Protein AF-A0A1A8H7V1-F1 (afdb_monomer_lite)

Sequence (73 aa):
MSVASVGRFLYFAYGSNLLKERLQLKNPSATFVSTGRLKDYKLRFGFWGENVQSCWHGGSATVEFSPGAEVWG

pLDDT: mean 90.41, std 12.84, range [41.34, 98.69]

Structure (mmCIF, N/CA/C/O backbone):
data_AF-A0A1A8H7V1-F1
#
_entry.id   AF-A0A1A8H7V1-F1
#
loop_
_atom_site.group_PDB
_atom_site.id
_atom_site.type_symbol
_atom_site.label_atom_id
_atom_site.label_alt_id
_atom_site.label_comp_id
_atom_site.label_asym_id
_atom_site.label_entity_id
_atom_site.label_seq_id
_atom_site.pdbx_PDB_ins_code
_atom_site.Cartn_x
_atom_site.Cartn_y
_atom_site.Cartn_z
_atom_site.occupancy
_atom_site.B_iso_or_equiv
_atom_site.auth_seq_id
_atom_site.auth_comp_id
_atom_site.auth_asym_id
_atom_site.auth_atom_id
_atom_site.pdbx_PDB_model_num
ATOM 1 N N . MET A 1 1 ? -18.361 -15.970 6.428 1.00 41.34 1 MET A N 1
ATOM 2 C CA . MET A 1 1 ? -19.459 -15.227 5.774 1.00 41.34 1 MET A CA 1
ATOM 3 C C . MET A 1 1 ? -19.387 -13.780 6.234 1.00 41.34 1 MET A C 1
ATOM 5 O O . MET A 1 1 ? -19.617 -13.527 7.407 1.00 41.34 1 MET A O 1
ATOM 9 N N . SER A 1 2 ? -18.963 -12.857 5.367 1.00 56.50 2 SER A N 1
ATOM 10 C CA . SER A 1 2 ? -18.910 -11.429 5.704 1.00 56.50 2 SER A CA 1
ATOM 11 C C . SER A 1 2 ? -20.309 -10.845 5.541 1.00 56.50 2 SER A C 1
ATOM 13 O O . SER A 1 2 ? -20.800 -10.71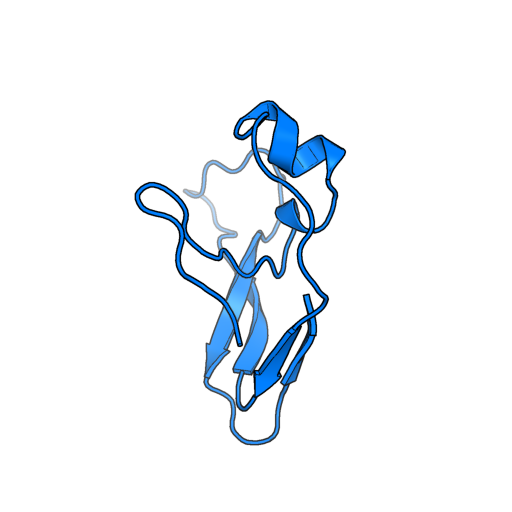6 4.421 1.00 56.50 2 SER A O 1
ATOM 15 N N . VAL A 1 3 ? -20.977 -10.552 6.655 1.00 55.94 3 VAL A N 1
ATOM 16 C CA . VAL A 1 3 ? -22.182 -9.723 6.638 1.00 55.94 3 VAL A CA 1
ATOM 17 C C . VAL A 1 3 ? -21.718 -8.310 6.312 1.00 55.94 3 VAL A C 1
ATOM 19 O O . VAL A 1 3 ? -21.064 -7.667 7.133 1.00 55.94 3 VAL A O 1
ATOM 22 N N . ALA A 1 4 ? -22.025 -7.828 5.109 1.00 58.88 4 ALA A N 1
ATOM 23 C CA . ALA A 1 4 ? -21.866 -6.419 4.787 1.00 58.88 4 ALA A CA 1
ATOM 24 C C . ALA A 1 4 ? -22.829 -5.626 5.683 1.00 58.88 4 ALA A C 1
ATOM 26 O O . ALA A 1 4 ? -24.030 -5.559 5.431 1.00 58.88 4 ALA A O 1
ATOM 27 N N . SER A 1 5 ? -22.317 -5.082 6.786 1.00 67.38 5 SER A N 1
ATOM 28 C CA . SER A 1 5 ? -23.076 -4.156 7.620 1.00 67.38 5 SER A CA 1
ATOM 29 C C . SER A 1 5 ? -23.345 -2.894 6.807 1.00 67.38 5 SER A C 1
ATOM 31 O O . SER A 1 5 ? -22.400 -2.314 6.264 1.00 67.38 5 SER A O 1
ATOM 33 N N .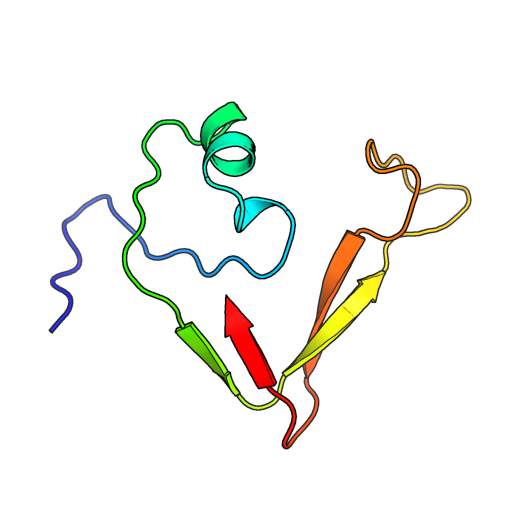 VAL A 1 6 ? -24.607 -2.471 6.737 1.00 79.44 6 VAL A N 1
ATOM 34 C CA . VAL A 1 6 ? -25.026 -1.225 6.079 1.00 79.44 6 VAL A CA 1
ATOM 35 C C . VAL A 1 6 ? -24.100 -0.085 6.519 1.00 79.44 6 VAL A C 1
ATOM 37 O O . VAL A 1 6 ? -23.951 0.174 7.712 1.00 79.44 6 VAL A O 1
ATOM 40 N N . GLY A 1 7 ? -23.421 0.548 5.559 1.00 87.06 7 GLY A N 1
ATOM 41 C CA . GLY A 1 7 ? -22.478 1.643 5.814 1.00 87.06 7 GLY A CA 1
ATOM 42 C C . GLY A 1 7 ? -21.006 1.251 6.010 1.00 87.06 7 GLY A C 1
ATOM 43 O O . GLY A 1 7 ? -20.202 2.124 6.329 1.00 87.06 7 GLY A O 1
ATOM 44 N N . ARG A 1 8 ? -20.613 -0.017 5.810 1.00 92.38 8 ARG A N 1
ATOM 45 C CA . ARG A 1 8 ? -19.194 -0.429 5.772 1.00 92.38 8 ARG A CA 1
ATOM 46 C C . ARG A 1 8 ? -18.834 -1.100 4.450 1.00 92.38 8 ARG A C 1
ATOM 48 O O . ARG A 1 8 ? -19.666 -1.750 3.825 1.00 92.38 8 ARG A O 1
ATOM 55 N N . PHE A 1 9 ? -17.569 -0.978 4.062 1.00 95.56 9 PHE A N 1
ATOM 56 C CA . PHE A 1 9 ? -16.985 -1.643 2.900 1.00 95.56 9 PHE A CA 1
ATOM 57 C C . PHE A 1 9 ? -15.616 -2.228 3.258 1.00 95.56 9 PHE A C 1
ATOM 59 O O . PHE A 1 9 ? -15.025 -1.869 4.278 1.00 95.56 9 PHE A O 1
ATOM 66 N N . LEU A 1 10 ? -15.125 -3.142 2.421 1.00 96.31 10 LEU A N 1
ATOM 67 C CA . LEU A 1 10 ? -13.783 -3.702 2.545 1.00 96.31 10 LEU A CA 1
ATOM 68 C C . LEU A 1 10 ? -12.829 -2.955 1.614 1.00 96.31 10 LEU A C 1
ATOM 70 O O . LEU A 1 10 ? -13.137 -2.736 0.444 1.00 96.31 10 LEU A O 1
ATOM 74 N N . TYR A 1 11 ? -11.666 -2.592 2.142 1.00 97.62 11 TYR A N 1
ATOM 75 C CA . TYR A 1 11 ? -10.584 -1.943 1.412 1.00 97.62 11 TYR A CA 1
ATOM 76 C C . TYR A 1 11 ? -9.336 -2.823 1.496 1.00 97.62 11 TYR A C 1
ATOM 78 O O . TYR A 1 11 ? -8.889 -3.154 2.593 1.00 97.62 11 TYR A O 1
ATOM 86 N N . PHE A 1 12 ? -8.787 -3.204 0.343 1.00 98.25 12 PHE A N 1
ATOM 87 C CA . PHE A 1 12 ? -7.546 -3.970 0.249 1.00 98.25 12 PHE A CA 1
ATOM 88 C C . PHE A 1 12 ? -6.368 -3.009 0.067 1.00 98.25 12 PHE A C 1
ATOM 90 O O . PHE A 1 12 ? -6.258 -2.338 -0.961 1.00 98.25 12 PHE A O 1
ATOM 97 N N . ALA A 1 13 ? -5.504 -2.913 1.076 1.00 98.31 13 ALA A N 1
ATOM 98 C CA . ALA A 1 13 ? -4.285 -2.118 1.007 1.00 98.31 13 ALA A CA 1
ATOM 99 C C . ALA A 1 13 ? -3.140 -2.950 0.412 1.00 98.31 13 ALA A C 1
ATOM 101 O O . ALA A 1 13 ? -3.052 -4.138 0.662 1.00 98.31 13 ALA A O 1
ATOM 102 N N . TYR A 1 14 ? -2.240 -2.323 -0.344 1.00 97.88 14 TYR A N 1
ATOM 103 C CA . TYR A 1 14 ? -1.050 -2.975 -0.924 1.00 97.88 14 TYR A CA 1
ATOM 104 C C . TYR A 1 14 ? 0.168 -2.029 -0.964 1.00 97.88 14 TYR A C 1
ATOM 106 O O . TYR A 1 14 ? 1.108 -2.209 -1.733 1.00 97.88 14 TYR A O 1
ATOM 114 N N . GLY A 1 15 ? 0.131 -0.965 -0.159 1.00 96.88 15 GLY A N 1
ATOM 115 C CA . GLY A 1 15 ? 1.138 0.098 -0.119 1.00 96.88 15 GLY A CA 1
ATOM 116 C C . GLY A 1 15 ? 1.216 0.731 1.267 1.00 96.88 15 GLY A C 1
ATOM 117 O O . GLY A 1 15 ? 1.012 0.055 2.268 1.00 96.88 15 GLY A O 1
ATOM 118 N N . SER A 1 16 ? 1.441 2.046 1.360 1.00 96.75 16 SER A N 1
ATOM 119 C CA . SER A 1 16 ? 1.626 2.731 2.655 1.00 96.75 16 SER A CA 1
ATOM 120 C C . SER A 1 16 ? 0.471 2.549 3.651 1.00 96.75 16 SER A C 1
ATOM 122 O O . SER A 1 16 ? 0.677 2.655 4.855 1.00 96.75 16 SER A O 1
ATOM 124 N N . ASN A 1 17 ? -0.743 2.282 3.159 1.00 97.88 17 ASN A N 1
ATOM 125 C CA . ASN A 1 17 ? -1.927 2.040 3.990 1.00 97.88 17 ASN A CA 1
ATOM 126 C C . ASN A 1 17 ? -1.932 0.664 4.685 1.00 97.88 17 ASN A C 1
ATOM 128 O O . ASN A 1 17 ? -2.839 0.409 5.469 1.00 97.88 17 ASN A O 1
ATOM 132 N N . LEU A 1 18 ? -0.940 -0.198 4.429 1.00 98.12 18 LEU A N 1
ATOM 133 C CA . LEU A 1 18 ? -0.703 -1.414 5.217 1.00 98.12 18 LEU A CA 1
ATOM 134 C C . LEU A 1 18 ? -0.319 -1.083 6.665 1.00 98.12 18 LEU A C 1
ATOM 136 O O . LEU A 1 18 ? -0.641 -1.832 7.583 1.00 98.12 18 LEU A O 1
ATOM 140 N N . LEU A 1 19 ? 0.339 0.061 6.880 1.00 97.88 19 LEU A N 1
ATOM 141 C CA . LEU A 1 19 ? 0.623 0.562 8.217 1.00 97.88 19 LEU A CA 1
ATOM 142 C C . LEU A 1 19 ? -0.630 1.242 8.781 1.00 97.88 19 LEU A C 1
ATOM 144 O O . LEU A 1 19 ? -1.090 2.261 8.253 1.00 97.88 19 LEU A O 1
ATOM 148 N N . LYS A 1 20 ? -1.161 0.695 9.877 1.00 96.81 20 LYS A N 1
ATOM 149 C CA . LYS A 1 20 ? -2.383 1.179 10.533 1.00 96.81 20 LYS A CA 1
ATOM 150 C C . LYS A 1 20 ? -2.299 2.668 10.862 1.00 96.81 20 LYS A C 1
ATOM 152 O O . LYS A 1 20 ? -3.213 3.420 10.534 1.00 96.81 20 LYS A O 1
ATOM 157 N N . GLU A 1 21 ? -1.196 3.095 11.462 1.00 98.00 21 GLU A N 1
ATOM 158 C CA . GLU A 1 21 ? -0.962 4.470 11.899 1.00 98.00 21 GLU A CA 1
ATOM 159 C C . GLU A 1 21 ? -1.015 5.428 10.705 1.00 98.00 21 GLU A C 1
ATOM 161 O O . GLU A 1 21 ? -1.646 6.480 10.782 1.00 98.00 21 GLU A O 1
ATOM 166 N N . ARG A 1 22 ? -0.432 5.036 9.562 1.00 97.19 22 ARG A N 1
ATOM 167 C CA . ARG A 1 22 ? -0.477 5.824 8.323 1.00 97.19 22 ARG A CA 1
ATOM 168 C C . ARG A 1 22 ? -1.896 5.927 7.774 1.00 97.19 22 ARG A C 1
ATOM 170 O O . ARG A 1 22 ? -2.320 7.029 7.426 1.00 97.19 22 ARG A O 1
ATOM 177 N N . LEU A 1 23 ? -2.618 4.809 7.690 1.00 97.56 23 LEU A N 1
ATOM 178 C CA . LEU A 1 23 ? -3.994 4.779 7.190 1.00 97.56 23 LEU A CA 1
ATOM 179 C C . LEU A 1 23 ? -4.917 5.656 8.052 1.00 97.56 23 LEU A C 1
ATOM 181 O O . LEU A 1 23 ? -5.719 6.432 7.520 1.00 97.56 23 LEU A O 1
ATOM 185 N N . GLN A 1 24 ? -4.769 5.569 9.375 1.00 98.25 24 GLN A N 1
ATOM 186 C CA . GLN A 1 24 ? -5.620 6.258 10.342 1.00 98.25 24 GLN A CA 1
ATOM 187 C C . GLN A 1 24 ? -5.371 7.771 10.438 1.00 98.25 24 GLN A C 1
ATOM 189 O O . GLN A 1 24 ? -6.257 8.473 10.917 1.00 98.25 24 GLN A O 1
ATOM 194 N N . LEU A 1 25 ? -4.271 8.309 9.882 1.00 97.62 25 LEU A N 1
ATOM 195 C CA . LEU A 1 25 ? -4.076 9.767 9.749 1.00 97.62 25 LEU A CA 1
ATOM 196 C C . LEU A 1 25 ? -5.227 10.458 8.999 1.00 97.62 25 LEU A C 1
ATOM 198 O O . LEU A 1 25 ? -5.524 11.624 9.257 1.00 97.62 25 LEU A O 1
ATOM 202 N N . LYS A 1 26 ? -5.840 9.763 8.033 1.00 97.44 26 LYS A N 1
ATOM 203 C CA . LYS A 1 26 ? -6.978 10.268 7.244 1.00 97.44 26 LYS A CA 1
ATOM 204 C C . LYS A 1 26 ? -8.229 9.398 7.351 1.00 97.44 26 LYS A C 1
ATOM 206 O O . LYS A 1 26 ? -9.307 9.870 7.012 1.00 97.44 26 LYS A O 1
ATOM 211 N N . ASN A 1 27 ? -8.104 8.167 7.846 1.00 97.62 27 ASN A N 1
ATOM 212 C CA . ASN A 1 27 ? -9.200 7.205 7.965 1.00 97.62 27 ASN A CA 1
ATOM 213 C C . ASN A 1 27 ? -9.268 6.648 9.401 1.00 97.62 27 ASN A C 1
ATOM 215 O O . ASN A 1 27 ? -8.995 5.465 9.611 1.00 97.62 27 ASN A O 1
ATOM 219 N N . PRO A 1 28 ? -9.586 7.474 10.415 1.00 97.50 28 PRO A N 1
ATOM 220 C CA . PRO A 1 28 ? -9.467 7.087 11.826 1.00 97.50 28 PRO A CA 1
ATOM 221 C C . PRO A 1 28 ? -10.389 5.927 12.234 1.00 97.50 28 PRO A C 1
ATOM 223 O O . PRO A 1 28 ? -10.085 5.205 13.178 1.00 97.50 28 PRO A O 1
ATOM 226 N N . SER A 1 29 ? -11.492 5.709 11.511 1.00 96.62 29 SER A N 1
ATOM 227 C CA . SER A 1 29 ? -12.429 4.603 11.742 1.00 96.62 29 SER A CA 1
ATOM 228 C C . SER A 1 29 ? -12.010 3.277 11.096 1.00 96.62 29 SER A C 1
ATOM 230 O O . SER A 1 29 ? -12.703 2.276 11.279 1.00 96.62 29 SER A O 1
ATOM 232 N N . ALA A 1 30 ? -10.910 3.242 10.335 1.00 97.31 30 ALA A N 1
ATOM 233 C CA . ALA A 1 30 ? -10.452 2.023 9.680 1.00 97.31 30 ALA A CA 1
ATOM 234 C C . ALA A 1 30 ? -10.023 0.971 10.714 1.00 97.31 30 ALA A C 1
ATOM 236 O O . ALA A 1 30 ? -9.211 1.245 11.603 1.00 97.31 30 ALA A O 1
ATOM 237 N N . THR A 1 31 ? -10.540 -0.248 10.566 1.00 96.62 31 THR A N 1
ATOM 238 C CA . THR A 1 31 ? -10.216 -1.401 11.413 1.00 96.62 31 THR A CA 1
ATOM 239 C C . THR A 1 31 ? -9.609 -2.517 10.576 1.00 96.62 31 THR A C 1
ATOM 241 O O . THR A 1 31 ? -10.085 -2.787 9.473 1.00 96.62 31 THR A O 1
ATOM 244 N N . PHE A 1 32 ? -8.596 -3.199 11.111 1.00 96.94 32 PHE A N 1
ATOM 245 C CA . PHE A 1 32 ? -8.056 -4.407 10.489 1.00 96.94 32 PHE A CA 1
ATOM 246 C C . PHE A 1 32 ? -9.134 -5.498 10.417 1.00 96.94 32 PHE A C 1
ATOM 248 O O . PHE A 1 32 ? -9.882 -5.687 11.376 1.00 96.94 32 PHE A O 1
ATOM 255 N N . VAL A 1 33 ? -9.207 -6.202 9.284 1.00 96.88 33 VAL A N 1
ATOM 256 C CA . VAL A 1 33 ? -10.159 -7.303 9.059 1.00 96.88 33 VAL A CA 1
ATOM 257 C C . VAL A 1 33 ? -9.403 -8.617 8.896 1.00 96.88 33 VAL A C 1
ATOM 259 O O . VAL A 1 33 ? -9.572 -9.531 9.697 1.00 96.88 33 VAL A O 1
ATOM 262 N N . SER A 1 34 ? -8.559 -8.7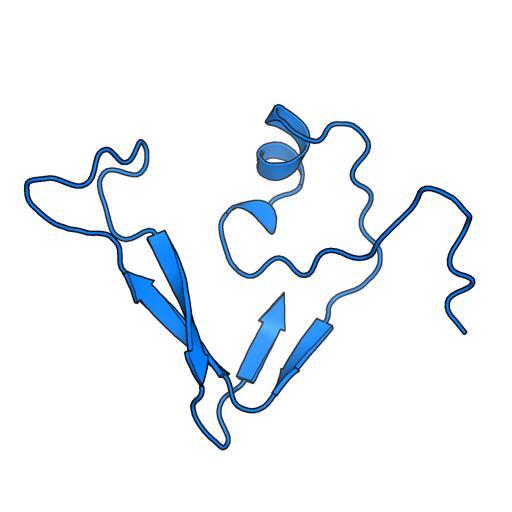10 7.870 1.00 97.81 34 SER A N 1
ATOM 263 C CA . SER A 1 34 ? -7.762 -9.897 7.564 1.00 97.81 34 SER A CA 1
ATOM 264 C C . SER A 1 34 ? -6.689 -9.562 6.536 1.00 97.81 34 SER A C 1
ATOM 266 O O . SER A 1 34 ? -6.889 -8.656 5.729 1.00 97.81 34 SER A O 1
ATOM 268 N N . THR A 1 35 ? -5.623 -10.359 6.493 1.00 98.19 35 THR A N 1
ATOM 269 C CA . THR A 1 35 ? -4.692 -10.374 5.359 1.00 98.19 35 THR A CA 1
ATOM 270 C C . THR A 1 35 ? -5.361 -11.029 4.148 1.00 98.19 35 THR A C 1
ATOM 272 O O . THR A 1 35 ? -6.030 -12.057 4.281 1.00 98.19 35 THR A O 1
ATOM 275 N N . GLY A 1 36 ? -5.197 -10.435 2.970 1.00 97.81 36 GLY A N 1
ATOM 276 C CA . GLY A 1 36 ? -5.736 -10.909 1.703 1.00 97.81 36 GLY A CA 1
ATOM 277 C C . GLY A 1 36 ? -4.644 -11.208 0.680 1.00 97.81 36 GLY A C 1
ATOM 278 O O . GLY A 1 36 ? -3.545 -10.657 0.725 1.00 97.81 36 GLY A O 1
ATOM 279 N N . ARG A 1 37 ? -4.978 -12.071 -0.283 1.00 98.12 37 ARG A N 1
ATOM 280 C CA . ARG A 1 37 ? -4.150 -12.322 -1.462 1.00 98.12 37 ARG A CA 1
ATOM 281 C C . ARG A 1 37 ? -4.907 -11.939 -2.725 1.00 98.12 37 ARG A C 1
ATOM 283 O O . ARG A 1 37 ? -5.946 -12.530 -3.023 1.00 98.12 37 ARG A O 1
ATOM 290 N N . LEU A 1 38 ? -4.331 -11.025 -3.495 1.00 98.38 38 LEU A N 1
ATOM 291 C CA . LEU A 1 38 ? -4.774 -10.676 -4.836 1.00 98.38 38 LEU A CA 1
ATOM 292 C C . LEU A 1 38 ? -3.972 -11.496 -5.858 1.00 98.38 38 LEU A C 1
ATOM 294 O O . LEU A 1 38 ? -2.765 -11.305 -6.005 1.00 98.38 38 LEU A O 1
ATOM 298 N N . LYS A 1 39 ? -4.642 -12.442 -6.523 1.00 98.56 39 LYS A N 1
ATOM 299 C CA . LYS A 1 39 ? -4.045 -13.304 -7.557 1.00 98.56 39 LYS A CA 1
ATOM 300 C C . LYS A 1 39 ? -3.974 -12.594 -8.900 1.00 98.56 39 LYS A C 1
ATOM 302 O O . LYS A 1 39 ? -4.869 -11.820 -9.209 1.00 98.56 39 LYS A O 1
ATOM 307 N N . ASP A 1 40 ? -2.970 -12.945 -9.696 1.00 98.50 40 ASP A N 1
ATOM 308 C CA . ASP A 1 40 ? -2.754 -12.478 -11.069 1.00 98.50 40 ASP A CA 1
ATOM 309 C C . ASP A 1 40 ? -2.455 -10.975 -11.171 1.00 98.50 40 ASP A C 1
ATOM 311 O O . ASP A 1 40 ? -2.710 -10.336 -12.192 1.00 98.50 40 ASP A O 1
ATOM 315 N N . TYR A 1 41 ? -1.867 -10.410 -10.113 1.00 98.56 41 TYR A N 1
ATOM 316 C CA . TYR A 1 41 ? -1.363 -9.038 -10.079 1.00 98.56 41 TYR A CA 1
ATOM 317 C C . TYR A 1 41 ? 0.062 -8.998 -9.544 1.00 98.56 41 TYR A C 1
ATOM 319 O O . TYR A 1 41 ? 0.452 -9.798 -8.695 1.00 98.56 41 TYR A O 1
ATOM 327 N N . LYS A 1 42 ? 0.835 -8.021 -10.017 1.00 98.44 42 LYS A N 1
ATOM 328 C CA . LYS A 1 42 ? 2.201 -7.752 -9.572 1.00 98.44 42 LYS A CA 1
ATOM 329 C C . LYS A 1 42 ? 2.285 -6.366 -8.952 1.00 98.44 42 LYS A C 1
ATOM 331 O O . LYS A 1 42 ? 1.850 -5.385 -9.557 1.00 98.44 42 LYS A O 1
ATOM 336 N N . LEU A 1 43 ? 2.888 -6.288 -7.767 1.00 97.88 43 LEU A N 1
ATOM 337 C CA . LEU A 1 43 ? 3.229 -5.014 -7.147 1.00 97.88 43 LEU A CA 1
ATOM 338 C C . LEU A 1 43 ? 4.283 -4.309 -8.003 1.00 97.88 43 LEU A C 1
ATOM 340 O O . LEU A 1 43 ? 5.323 -4.879 -8.346 1.00 97.88 43 LEU A O 1
ATOM 344 N N . ARG A 1 44 ? 4.020 -3.048 -8.313 1.00 96.56 44 ARG A N 1
ATOM 345 C CA . ARG A 1 44 ? 4.975 -2.134 -8.921 1.00 96.56 44 ARG A CA 1
ATOM 346 C C . ARG A 1 44 ? 5.023 -0.851 -8.124 1.00 96.56 44 ARG A C 1
ATOM 348 O O . ARG A 1 44 ? 4.117 -0.520 -7.366 1.00 96.56 44 ARG A O 1
ATOM 355 N N . PHE A 1 45 ? 6.077 -0.101 -8.360 1.00 93.62 45 PHE A N 1
ATOM 356 C CA . PHE A 1 45 ? 6.093 1.308 -8.035 1.00 93.62 45 PHE A CA 1
ATOM 357 C C . PHE A 1 45 ? 5.867 2.047 -9.355 1.00 93.62 45 PHE A C 1
ATOM 359 O O . PHE A 1 45 ? 6.273 1.554 -10.408 1.00 93.62 45 PHE A O 1
ATOM 366 N N . GLY A 1 46 ? 5.205 3.195 -9.305 1.00 87.19 46 GLY A N 1
ATOM 367 C CA . GLY A 1 46 ? 4.963 4.094 -10.432 1.00 87.19 46 GLY A CA 1
ATOM 368 C C . GLY A 1 46 ? 4.919 5.540 -9.950 1.00 87.19 46 GLY A C 1
ATOM 369 O O . GLY A 1 46 ? 5.317 5.832 -8.823 1.00 87.19 46 GLY A O 1
ATOM 370 N N . PHE A 1 47 ? 4.377 6.443 -10.768 1.00 77.94 47 PHE A N 1
ATOM 371 C CA . PHE A 1 47 ? 4.138 7.839 -10.373 1.00 77.94 47 PHE A CA 1
ATOM 372 C C . PHE A 1 47 ?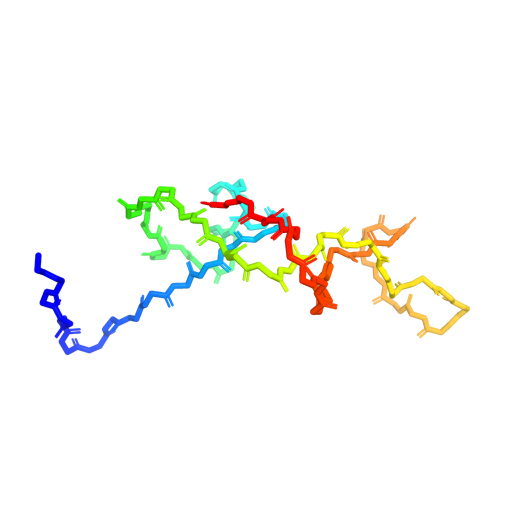 5.412 8.577 -9.920 1.00 77.94 47 PHE A C 1
ATOM 374 O O . PHE A 1 47 ? 5.416 9.287 -8.918 1.00 77.94 47 PHE A O 1
ATOM 381 N N . TRP A 1 48 ? 6.504 8.402 -10.663 1.00 69.75 48 TRP A N 1
ATOM 382 C CA . TRP A 1 48 ? 7.709 9.225 -10.565 1.00 69.75 48 TRP A CA 1
ATOM 383 C C . TRP A 1 48 ? 7.894 9.973 -11.893 1.00 69.75 48 TRP A C 1
ATOM 385 O O . TRP A 1 48 ? 7.679 9.401 -12.960 1.00 69.75 48 TRP A O 1
ATOM 395 N N . GLY A 1 49 ? 8.249 11.256 -11.847 1.00 67.12 49 GLY A N 1
ATOM 396 C CA . GLY A 1 49 ? 8.447 12.095 -13.033 1.00 67.12 49 GLY A CA 1
ATOM 397 C C . GLY A 1 49 ? 8.432 13.583 -12.686 1.00 67.12 49 GLY A C 1
ATOM 398 O O . GLY A 1 49 ? 8.003 13.949 -11.593 1.00 67.12 49 GLY A O 1
ATOM 399 N N . GLU A 1 50 ? 8.872 14.434 -13.617 1.00 66.50 50 GLU A N 1
ATOM 400 C CA . GLU A 1 50 ? 9.072 15.880 -13.388 1.00 66.50 50 GLU A CA 1
ATOM 401 C C . GLU A 1 50 ? 7.803 16.621 -12.926 1.00 66.50 50 GLU A C 1
ATOM 403 O O . GLU A 1 50 ? 7.895 17.614 -12.214 1.00 66.50 50 GLU A O 1
ATOM 408 N N . ASN A 1 51 ? 6.617 16.098 -13.257 1.00 72.19 51 ASN A N 1
ATOM 409 C CA . ASN A 1 51 ? 5.327 16.726 -12.948 1.00 72.19 51 ASN A CA 1
ATOM 410 C C . ASN A 1 51 ? 4.498 15.980 -11.889 1.00 72.19 51 ASN A C 1
ATOM 412 O O . ASN A 1 51 ? 3.325 16.300 -11.693 1.00 72.19 51 ASN A O 1
ATOM 416 N N . VAL A 1 52 ? 5.061 14.976 -11.206 1.00 72.75 52 VAL A N 1
ATOM 417 C CA . VAL A 1 52 ? 4.331 14.261 -10.150 1.00 72.75 52 VAL A CA 1
ATOM 418 C C . VAL A 1 52 ? 4.617 14.902 -8.797 1.00 72.75 52 VAL A C 1
ATOM 420 O O . VAL A 1 52 ? 5.668 14.682 -8.197 1.00 72.75 52 VAL A O 1
ATOM 423 N N . GLN A 1 53 ? 3.654 15.665 -8.276 1.00 69.62 53 GLN A N 1
ATOM 424 C CA . GLN A 1 53 ? 3.701 16.128 -6.890 1.00 69.62 53 GLN A CA 1
ATOM 425 C C . GLN A 1 53 ? 3.358 14.972 -5.948 1.00 69.62 53 GLN A C 1
ATOM 427 O O . GLN A 1 53 ? 2.202 14.583 -5.795 1.00 69.62 53 GLN A O 1
ATOM 432 N N . SER A 1 54 ? 4.384 14.413 -5.313 1.00 78.12 54 SER A N 1
ATOM 433 C CA . SER A 1 54 ? 4.260 13.334 -4.338 1.00 78.12 54 SER A CA 1
ATOM 434 C C . SER A 1 54 ? 5.017 13.697 -3.069 1.00 78.12 54 SER A C 1
ATOM 436 O O . SER A 1 54 ? 6.189 14.059 -3.121 1.00 78.12 54 SER A O 1
ATOM 438 N N . CYS A 1 55 ? 4.375 13.532 -1.910 1.00 82.69 55 CYS A N 1
ATOM 439 C CA . CYS A 1 55 ? 5.035 13.692 -0.610 1.00 82.69 55 CYS A CA 1
ATOM 440 C C . CYS A 1 55 ? 6.036 12.568 -0.296 1.00 82.69 55 CYS A C 1
ATOM 442 O O . CYS A 1 55 ? 6.748 12.640 0.704 1.00 82.69 55 CYS A O 1
ATOM 444 N N . TRP A 1 56 ? 6.092 11.532 -1.138 1.00 87.19 56 TRP A N 1
ATOM 445 C CA . TRP A 1 56 ? 6.981 10.387 -0.972 1.00 87.19 56 TRP A CA 1
ATOM 446 C C . TRP A 1 56 ? 8.364 10.594 -1.591 1.00 87.19 56 TRP A C 1
ATOM 448 O O . TRP A 1 56 ? 9.250 9.795 -1.310 1.00 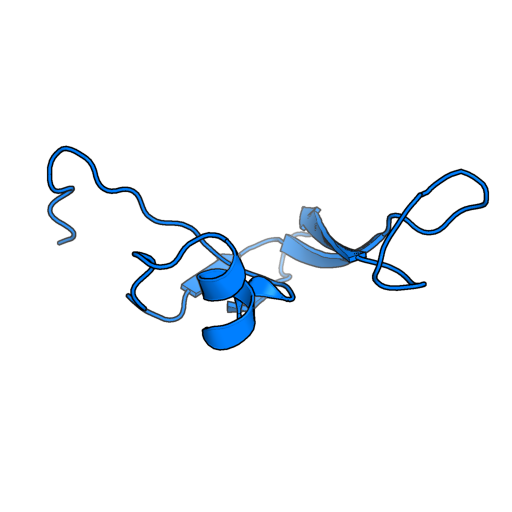87.19 56 TRP A O 1
ATOM 458 N N . HIS A 1 57 ? 8.553 11.633 -2.418 1.00 85.06 57 HIS A N 1
ATOM 459 C CA . HIS A 1 57 ? 9.821 11.919 -3.110 1.00 85.06 57 HIS A CA 1
ATOM 460 C C . HIS A 1 57 ? 10.403 10.689 -3.843 1.00 85.06 57 HIS A C 1
ATOM 462 O O . HIS A 1 57 ? 11.611 10.475 -3.888 1.00 85.06 57 HIS A O 1
ATOM 468 N N . GLY A 1 58 ? 9.517 9.858 -4.396 1.00 86.81 58 GLY A N 1
ATOM 469 C CA . GLY A 1 58 ? 9.832 8.580 -5.022 1.00 86.81 58 GLY A CA 1
ATOM 470 C C . GLY A 1 58 ? 8.571 7.891 -5.544 1.00 86.81 58 GLY A C 1
ATOM 471 O O . GLY A 1 58 ? 7.462 8.430 -5.443 1.00 86.81 58 GLY A O 1
ATOM 472 N N . GLY A 1 59 ? 8.743 6.697 -6.112 1.00 89.88 59 GLY A N 1
ATOM 473 C CA . GLY A 1 59 ? 7.645 5.936 -6.701 1.00 89.88 59 GLY A CA 1
ATOM 474 C C . GLY A 1 59 ? 6.592 5.501 -5.682 1.00 89.88 59 GLY A C 1
ATOM 475 O O . GLY A 1 59 ? 6.923 4.961 -4.631 1.00 89.88 59 GLY A O 1
ATOM 476 N N . SER A 1 60 ? 5.314 5.694 -6.009 1.00 92.31 60 SER A N 1
ATOM 477 C CA . SER A 1 60 ? 4.180 5.205 -5.213 1.00 92.31 60 SER A CA 1
ATOM 478 C C . SER A 1 60 ? 3.727 3.824 -5.680 1.00 92.31 60 SER A C 1
ATOM 480 O O . SER A 1 60 ? 3.814 3.502 -6.864 1.00 92.31 60 SER A O 1
ATOM 482 N N . ALA A 1 61 ? 3.233 3.004 -4.750 1.00 95.50 61 ALA A N 1
ATOM 483 C CA . ALA A 1 61 ? 2.780 1.647 -5.045 1.00 95.50 61 ALA A CA 1
ATOM 484 C C . ALA A 1 61 ? 1.582 1.631 -6.013 1.00 95.50 61 ALA A C 1
ATOM 486 O O . ALA A 1 61 ? 0.636 2.405 -5.872 1.00 95.50 61 ALA A O 1
ATOM 487 N N . THR A 1 62 ? 1.609 0.702 -6.962 1.00 95.38 62 THR A N 1
ATOM 488 C CA . THR A 1 62 ? 0.514 0.370 -7.877 1.00 95.38 62 THR A CA 1
ATOM 489 C C . THR A 1 62 ? 0.510 -1.135 -8.142 1.00 95.38 62 THR A C 1
ATOM 491 O O . THR A 1 62 ? 1.491 -1.824 -7.859 1.00 95.38 62 THR A O 1
ATOM 494 N N . VAL A 1 63 ? -0.581 -1.663 -8.685 1.00 97.19 63 VAL A N 1
ATOM 495 C CA . VAL A 1 63 ? -0.670 -3.064 -9.105 1.00 97.19 63 VAL A CA 1
ATOM 496 C C . VAL A 1 63 ? -0.993 -3.134 -10.588 1.00 97.19 63 VAL A C 1
ATOM 498 O O . VAL A 1 63 ? -1.812 -2.370 -11.091 1.00 97.19 63 VAL A O 1
ATOM 501 N N . GLU A 1 64 ? -0.341 -4.051 -11.289 1.00 97.38 64 GLU A N 1
ATOM 502 C CA . GLU A 1 64 ? -0.590 -4.325 -12.703 1.00 97.38 64 GLU A CA 1
ATOM 503 C C . GLU A 1 64 ? -0.990 -5.788 -12.864 1.00 97.38 64 GLU A C 1
ATOM 505 O O . GLU A 1 64 ? -0.451 -6.656 -12.170 1.00 97.38 64 GLU A O 1
ATOM 510 N N . PHE A 1 65 ? -1.934 -6.058 -13.767 1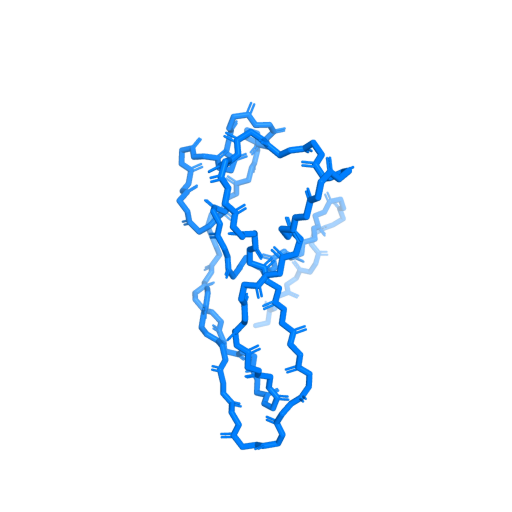.00 97.81 65 PHE A N 1
ATOM 511 C CA . PHE A 1 65 ? -2.307 -7.424 -14.109 1.00 97.81 65 PHE A CA 1
ATOM 512 C C . PHE A 1 65 ? -1.086 -8.186 -14.639 1.00 97.81 65 PHE A C 1
ATOM 514 O O . PHE A 1 65 ? -0.383 -7.730 -15.538 1.00 97.81 65 PHE A O 1
ATOM 521 N N . SER A 1 66 ? -0.822 -9.345 -14.050 1.00 98.25 66 SER A N 1
ATOM 522 C CA . SER A 1 66 ? 0.324 -10.190 -14.356 1.00 98.25 66 SER A CA 1
ATOM 523 C C . SER A 1 66 ? -0.030 -11.629 -13.975 1.00 98.25 66 SER A C 1
ATOM 525 O O . SER A 1 66 ? 0.095 -11.979 -12.798 1.00 98.25 66 SER A O 1
ATOM 527 N N . PRO A 1 67 ? -0.455 -12.470 -14.936 1.00 98.19 67 PRO A N 1
ATOM 528 C CA . PRO A 1 67 ? -0.836 -13.855 -14.673 1.00 98.19 67 PRO A CA 1
ATOM 529 C C . PRO A 1 67 ? 0.223 -14.617 -13.867 1.00 98.19 67 PRO A C 1
ATOM 531 O O . PRO A 1 67 ? 1.417 -14.522 -14.154 1.00 98.19 67 PRO A O 1
ATOM 534 N N . GLY A 1 68 ? -0.211 -15.352 -12.843 1.00 98.12 68 GLY A N 1
ATOM 535 C CA . GLY A 1 68 ? 0.660 -16.138 -11.963 1.00 98.12 68 GLY A CA 1
ATOM 536 C C . GLY A 1 68 ? 1.427 -15.339 -10.902 1.00 98.12 68 GLY A C 1
ATOM 537 O O . GLY A 1 68 ? 2.062 -15.945 -10.042 1.00 98.12 68 GLY A O 1
ATOM 538 N N . ALA A 1 69 ? 1.365 -14.004 -10.921 1.00 98.44 69 ALA A N 1
ATOM 539 C CA . ALA A 1 69 ? 1.878 -13.177 -9.833 1.00 98.44 69 ALA A CA 1
ATOM 540 C C . ALA A 1 69 ? 0.851 -13.051 -8.696 1.00 98.44 69 ALA A C 1
ATOM 542 O O . ALA A 1 69 ? -0.338 -13.336 -8.860 1.00 98.44 69 ALA A O 1
ATOM 543 N N . GLU A 1 70 ? 1.307 -12.607 -7.529 1.00 98.44 70 GLU A N 1
ATOM 544 C CA . GLU A 1 70 ? 0.434 -12.326 -6.396 1.00 98.44 70 GLU A CA 1
ATOM 545 C C . GLU A 1 70 ? 0.879 -11.082 -5.626 1.00 98.44 70 GLU A C 1
ATOM 547 O O . GLU A 1 70 ? 2.066 -10.757 -5.546 1.00 98.44 70 GLU A O 1
ATOM 552 N N . VAL A 1 71 ? -0.102 -10.398 -5.038 1.00 98.69 71 VAL A N 1
ATOM 553 C CA . VAL A 1 71 ? 0.101 -9.292 -4.101 1.00 98.69 71 VAL A CA 1
ATOM 554 C C . VAL A 1 71 ? -0.586 -9.636 -2.789 1.00 98.69 71 VAL A C 1
ATOM 556 O O . VAL A 1 71 ? -1.764 -10.000 -2.766 1.00 98.69 71 VAL A O 1
ATOM 559 N N . TRP A 1 72 ? 0.161 -9.503 -1.700 1.00 98.56 72 TRP A N 1
ATOM 560 C CA . TRP A 1 72 ? -0.333 -9.657 -0.338 1.00 98.56 72 TRP A CA 1
ATOM 561 C C . TRP A 1 72 ? -0.549 -8.292 0.304 1.00 98.56 72 TRP A C 1
ATOM 563 O O . TRP A 1 72 ? 0.198 -7.349 0.029 1.00 98.56 72 TRP A O 1
ATOM 573 N N . GLY A 1 73 ? -1.557 -8.209 1.167 1.00 97.88 73 GLY A N 1
ATOM 574 C CA . GLY A 1 73 ? -1.888 -7.001 1.913 1.00 97.88 73 GLY A CA 1
ATOM 575 C C . GLY A 1 73 ? -2.893 -7.224 3.024 1.00 97.88 73 GLY A C 1
ATOM 576 O O . GLY A 1 73 ? -3.384 -8.368 3.147 1.00 97.88 73 GLY A O 1
#

Foldseek 3Di:
DDDPDPPDDDDQDQFPVVDVVSVCVPVVVDDDDDKDKDAQKDKDFAQDDPPRDDPVNDTGIDIDGHHGDMTID

InterPro domains:
  IPR013024 Gamma-glutamyl cyclotransferase-like [cd06661] (11-73)
  IPR017939 Gamma-glutamylcyclotransferase [PTHR12935] (6-73)
  IPR036568 Gamma-glutamyl cyclotransferase-like superfamily [SSF110857] (9-71)

Organism: NCBI:txid1143690

Secondary structure (DSSP, 8-state):
-----TT-------SGGGSHHHHHTT-TT-------EEEEEEEEEE--STT---TTSSPEEEEEEEEEEEEE-

Radius of gyration: 14.63 Å; chains: 1; bounding box: 35×33×27 Å